Protein AF-A0A820R878-F1 (afdb_monomer_lite)

Radius of gyration: 17.78 Å; chains: 1; bounding box: 47×28×42 Å

Organism: NCBI:txid433720

InterPro domains:
  IPR003439 ABC transporter-like, ATP-binding domain [PF00005] (22-119)
  IPR027417 P-loop containing nucleoside triphosphate hydrolase [G3DSA:3.40.50.300] (14-121)
  IPR027417 P-loop containing nucleoside triphosphate hydrolase [SSF52540] (22-115)
  IPR050352 ATP-binding cassette subfamily G transporters [PTHR48041] (22-120)

Secondary structure (DSSP, 8-state):
-------EEE---SSS--EEE---TTSSHHHHHHHHTT---TT----S--EETTEE--HHHHHHH-----SS----TTS-HHHHHHHHHHHHS-TTS-HHHHHHHHHHHHHHTT-GGGTT--

Structure (mmCIF, N/CA/C/O backbone):
data_AF-A0A820R878-F1
#
_entry.id   AF-A0A820R878-F1
#
loop_
_atom_site.group_PDB
_atom_site.id
_atom_site.type_symbol
_atom_site.label_atom_id
_atom_site.label_alt_id
_atom_site.label_comp_id
_atom_site.label_asym_id
_atom_site.label_entity_id
_atom_site.label_seq_id
_atom_site.pdbx_PDB_ins_code
_atom_site.Cartn_x
_atom_site.Cartn_y
_atom_site.Cartn_z
_atom_site.occupancy
_atom_site.B_iso_or_equiv
_atom_site.auth_seq_id
_atom_site.auth_comp_id
_atom_site.auth_asym_id
_atom_site.auth_atom_id
_atom_site.pdbx_PDB_model_num
ATOM 1 N N . MET A 1 1 ? 25.827 -13.765 15.583 1.00 35.66 1 MET A N 1
ATOM 2 C CA . MET A 1 1 ? 25.184 -14.901 14.884 1.00 35.66 1 MET A CA 1
ATOM 3 C C . MET A 1 1 ? 23.689 -14.808 15.119 1.00 35.66 1 MET A C 1
ATOM 5 O O . MET A 1 1 ? 23.270 -14.881 16.261 1.00 35.66 1 MET A O 1
ATOM 9 N N . GLY A 1 2 ? 22.915 -14.554 14.066 1.00 31.11 2 GLY A N 1
ATOM 10 C CA . GLY A 1 2 ? 21.470 -14.341 14.154 1.00 31.11 2 GLY A CA 1
ATOM 11 C C . GLY A 1 2 ? 20.906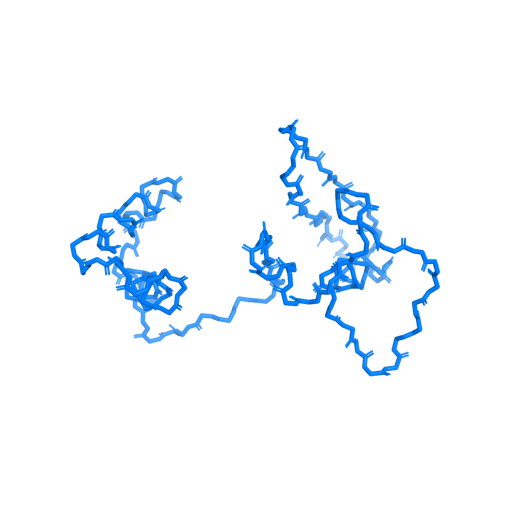 -13.872 12.818 1.00 31.11 2 GLY A C 1
ATOM 12 O O . GLY A 1 2 ? 20.284 -12.822 12.739 1.00 31.11 2 GLY A O 1
ATOM 13 N N . CYS A 1 3 ? 21.202 -14.607 11.744 1.00 36.44 3 CYS A N 1
ATOM 14 C CA . CYS A 1 3 ? 20.578 -14.395 10.443 1.00 36.44 3 CYS A CA 1
ATOM 15 C C . CYS A 1 3 ? 19.151 -14.954 10.495 1.00 36.44 3 CYS A C 1
ATOM 17 O O . CYS A 1 3 ? 18.951 -16.128 10.212 1.00 36.44 3 CYS A O 1
ATOM 19 N N . ASN A 1 4 ? 18.173 -14.129 10.864 1.00 40.84 4 ASN A N 1
ATOM 20 C CA . ASN A 1 4 ? 16.754 -14.442 10.706 1.00 40.84 4 ASN A CA 1
ATOM 21 C C . ASN A 1 4 ? 16.056 -13.234 10.084 1.00 40.84 4 ASN A C 1
ATOM 23 O O . ASN A 1 4 ? 15.951 -12.185 10.708 1.00 40.84 4 ASN A O 1
ATOM 27 N N . GLY A 1 5 ? 15.613 -13.374 8.837 1.00 35.81 5 GLY A N 1
ATOM 28 C CA . GLY A 1 5 ? 14.897 -12.318 8.123 1.00 35.81 5 GLY A CA 1
ATOM 29 C C . GLY A 1 5 ? 14.688 -12.671 6.657 1.00 35.81 5 GLY A C 1
ATOM 30 O O . GLY A 1 5 ? 15.143 -11.955 5.768 1.00 35.81 5 GLY A O 1
ATOM 31 N N . TYR A 1 6 ? 14.084 -13.834 6.407 1.00 47.62 6 TYR A N 1
ATOM 32 C CA . TYR A 1 6 ? 13.636 -14.228 5.076 1.00 47.62 6 TYR A CA 1
ATOM 33 C C . TYR A 1 6 ? 12.277 -13.595 4.758 1.00 47.62 6 TYR A C 1
ATOM 35 O O . TYR A 1 6 ? 11.446 -13.427 5.643 1.00 47.62 6 TYR A O 1
ATOM 43 N N . VAL A 1 7 ? 12.065 -13.397 3.453 1.00 42.00 7 VAL A N 1
ATOM 44 C CA . VAL A 1 7 ? 10.794 -13.133 2.761 1.00 42.00 7 VAL A CA 1
ATOM 45 C C . VAL A 1 7 ? 10.341 -11.669 2.711 1.00 42.00 7 VAL A C 1
ATOM 47 O O . VAL A 1 7 ? 9.948 -11.075 3.706 1.00 42.00 7 VAL A O 1
ATOM 50 N N . PHE A 1 8 ? 10.314 -11.118 1.491 1.00 41.56 8 PHE A N 1
ATOM 51 C CA . PHE A 1 8 ? 9.487 -9.961 1.154 1.00 41.56 8 PHE A CA 1
ATOM 52 C C . PHE A 1 8 ? 8.529 -10.370 0.027 1.00 41.56 8 PHE A C 1
ATOM 54 O O . PHE A 1 8 ? 8.957 -10.915 -0.991 1.00 41.56 8 PHE A O 1
ATOM 61 N N . CYS A 1 9 ? 7.230 -10.178 0.247 1.00 39.03 9 CYS A N 1
ATOM 62 C CA . CYS A 1 9 ? 6.153 -10.576 -0.658 1.00 39.03 9 CYS A CA 1
ATOM 63 C C . CYS A 1 9 ? 5.451 -9.309 -1.156 1.00 39.03 9 CYS A C 1
ATOM 65 O O . CYS A 1 9 ? 4.971 -8.526 -0.340 1.00 39.03 9 CYS A O 1
ATOM 67 N N . ILE A 1 10 ? 5.385 -9.102 -2.475 1.00 48.88 10 ILE A N 1
ATOM 68 C CA . ILE A 1 10 ? 4.478 -8.119 -3.077 1.00 48.88 10 ILE A CA 1
ATOM 69 C C . ILE A 1 10 ? 3.605 -8.834 -4.105 1.00 48.88 10 ILE A C 1
ATOM 71 O O . ILE A 1 10 ? 4.078 -9.520 -5.009 1.00 48.88 10 ILE A O 1
ATOM 75 N N . ILE A 1 11 ? 2.302 -8.651 -3.920 1.00 46.56 11 ILE A N 1
ATOM 76 C CA . ILE A 1 11 ? 1.220 -9.150 -4.757 1.00 46.56 11 ILE A CA 1
ATOM 77 C C . ILE A 1 11 ? 1.085 -8.192 -5.941 1.00 46.56 11 ILE A C 1
ATOM 79 O O . ILE A 1 11 ? 0.752 -7.025 -5.742 1.00 46.56 11 ILE A O 1
ATOM 83 N N . ILE A 1 12 ? 1.298 -8.664 -7.171 1.00 49.56 12 ILE A N 1
ATOM 84 C CA . ILE A 1 12 ? 0.877 -7.922 -8.366 1.00 49.56 12 ILE A CA 1
ATOM 85 C C . ILE A 1 12 ? -0.358 -8.614 -8.931 1.00 49.56 12 ILE A C 1
ATOM 87 O O . ILE A 1 12 ? -0.300 -9.689 -9.525 1.00 49.56 12 ILE A O 1
ATOM 91 N N . SER A 1 13 ? -1.501 -7.979 -8.678 1.00 39.75 13 SER A N 1
ATOM 92 C CA . SER A 1 13 ? -2.820 -8.421 -9.104 1.00 39.75 13 SER A CA 1
ATOM 93 C C . SER A 1 13 ? -2.991 -8.241 -10.610 1.00 39.75 13 SER A C 1
ATOM 95 O O . SER A 1 13 ? -3.415 -7.187 -11.078 1.00 39.75 13 SER A O 1
ATOM 97 N N . ASN A 1 14 ? -2.757 -9.316 -11.353 1.00 46.03 14 ASN A N 1
ATOM 98 C CA . ASN A 1 14 ? -3.707 -9.754 -12.369 1.00 46.03 14 ASN A CA 1
ATOM 99 C C . ASN A 1 14 ? -3.538 -11.274 -12.551 1.00 46.03 14 ASN A C 1
ATOM 101 O O . ASN A 1 14 ? -2.430 -11.719 -12.839 1.00 46.03 14 ASN A O 1
ATOM 105 N N . GLN A 1 15 ? -4.616 -12.060 -12.377 1.00 55.34 15 GLN A N 1
ATOM 106 C CA . GLN A 1 15 ? -4.689 -13.543 -12.469 1.00 55.34 15 GLN A CA 1
ATOM 107 C C . GLN A 1 15 ? -4.455 -14.392 -11.191 1.00 55.34 15 GLN A C 1
ATOM 109 O O . GLN A 1 15 ? -4.010 -15.528 -11.320 1.00 55.34 15 GLN A O 1
ATOM 114 N N . TYR A 1 16 ? -4.750 -13.916 -9.970 1.00 62.34 16 TYR A N 1
ATOM 115 C CA . TYR A 1 16 ? -4.594 -14.725 -8.731 1.00 62.34 16 TYR A CA 1
ATOM 116 C C . TYR A 1 16 ? -3.178 -15.312 -8.525 1.00 62.34 16 TYR A C 1
ATOM 118 O O . TYR A 1 16 ? -3.006 -16.364 -7.910 1.00 62.34 16 TYR A O 1
ATOM 126 N N . LYS A 1 17 ? -2.149 -14.647 -9.062 1.00 72.00 17 LYS A N 1
ATOM 12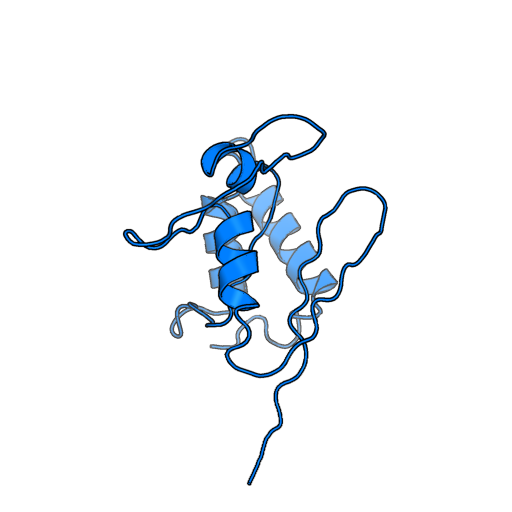7 C CA . LYS A 1 17 ? -0.753 -15.089 -8.988 1.00 72.00 17 LYS A CA 1
ATOM 128 C C . LYS A 1 17 ? -0.011 -14.328 -7.900 1.00 72.00 17 LYS A C 1
ATOM 130 O O . LYS A 1 17 ? -0.089 -13.105 -7.817 1.00 72.00 17 LYS A O 1
ATOM 135 N N . PHE A 1 18 ? 0.745 -15.073 -7.106 1.00 76.44 18 PHE A N 1
ATOM 136 C CA . PHE A 1 18 ? 1.632 -14.541 -6.084 1.00 76.44 18 PHE A CA 1
ATOM 137 C C . PHE A 1 18 ? 3.071 -14.774 -6.523 1.00 76.44 18 PHE A C 1
ATOM 139 O O . PHE A 1 18 ? 3.433 -15.888 -6.900 1.00 76.44 18 PHE A O 1
ATOM 146 N N . PHE A 1 19 ? 3.886 -13.724 -6.470 1.00 78.56 19 PHE A N 1
ATOM 147 C CA . PHE A 1 19 ? 5.316 -13.816 -6.729 1.00 78.56 19 PHE A CA 1
ATOM 148 C C . PHE A 1 19 ? 6.068 -13.621 -5.420 1.00 78.56 19 PHE A C 1
ATOM 150 O O . PHE A 1 19 ? 5.777 -12.709 -4.646 1.00 78.56 19 PHE A O 1
ATOM 157 N N . LEU A 1 20 ? 7.034 -14.501 -5.176 1.00 78.94 20 LEU A N 1
ATOM 158 C CA . LEU A 1 20 ? 7.848 -14.485 -3.973 1.00 78.94 20 LEU A CA 1
ATOM 159 C C . LEU A 1 20 ? 9.287 -14.145 -4.343 1.00 78.94 20 LEU A C 1
ATOM 161 O O . LEU A 1 20 ? 9.905 -14.857 -5.132 1.00 78.94 20 LEU A O 1
ATOM 165 N N . GLN A 1 21 ? 9.830 -13.083 -3.750 1.00 77.88 21 GLN A N 1
ATOM 166 C CA . GLN A 1 21 ? 11.232 -12.722 -3.922 1.00 77.88 21 GLN A CA 1
ATOM 167 C C . GLN A 1 21 ? 12.038 -13.170 -2.698 1.00 77.88 21 GLN A C 1
ATOM 169 O O . GLN A 1 21 ? 11.851 -12.674 -1.585 1.00 77.88 21 GLN A O 1
ATOM 174 N N . ILE A 1 22 ? 12.964 -14.106 -2.907 1.00 83.25 22 ILE A N 1
ATOM 175 C CA . ILE A 1 22 ? 13.826 -14.666 -1.859 1.00 83.25 22 ILE A CA 1
ATOM 176 C C . ILE A 1 22 ? 15.281 -14.301 -2.163 1.00 83.25 22 ILE A C 1
ATOM 178 O O . ILE A 1 22 ? 15.720 -14.356 -3.306 1.00 83.25 22 ILE A O 1
ATOM 182 N N . GLY A 1 23 ? 16.037 -13.917 -1.135 1.00 82.75 23 GLY A N 1
ATOM 183 C CA . GLY A 1 23 ? 17.460 -13.598 -1.244 1.00 82.75 23 GLY A CA 1
ATOM 184 C C . GLY A 1 23 ? 18.043 -13.156 0.096 1.00 82.75 23 GLY A C 1
ATOM 185 O O . GLY A 1 23 ? 17.293 -12.751 0.988 1.00 82.75 23 GLY A O 1
ATOM 186 N N . ALA A 1 24 ? 19.369 -13.197 0.237 1.00 84.00 24 ALA A N 1
ATOM 187 C CA . ALA A 1 24 ? 20.077 -12.788 1.455 1.00 84.00 24 ALA A CA 1
ATOM 188 C C . ALA A 1 24 ? 19.839 -11.306 1.813 1.00 84.00 24 ALA A C 1
ATOM 190 O O . ALA A 1 24 ? 19.481 -10.497 0.954 1.00 84.00 24 ALA A O 1
ATOM 191 N N . SER A 1 25 ? 20.015 -10.917 3.080 1.00 81.62 25 SER A N 1
ATOM 192 C CA . SER A 1 25 ? 19.946 -9.494 3.457 1.00 81.62 25 SER A CA 1
ATOM 193 C C . SER A 1 25 ? 20.962 -8.676 2.648 1.00 81.62 25 SER A C 1
ATOM 195 O O . SER A 1 25 ? 22.063 -9.150 2.387 1.00 81.62 25 SER A O 1
ATOM 197 N N . GLY A 1 26 ? 20.571 -7.487 2.184 1.00 80.31 26 GLY A N 1
ATOM 198 C CA . GLY A 1 26 ? 21.407 -6.653 1.310 1.00 80.31 26 GLY A CA 1
ATOM 199 C C . GLY A 1 26 ? 21.436 -7.055 -0.172 1.00 80.31 26 GLY A C 1
ATOM 200 O O . GLY A 1 26 ? 22.009 -6.331 -0.973 1.00 80.31 26 GLY A O 1
ATOM 201 N N . SER A 1 27 ? 20.760 -8.134 -0.590 1.00 83.94 27 SER A N 1
ATOM 202 C CA . SER A 1 27 ? 20.730 -8.575 -1.999 1.00 83.94 27 SER A CA 1
ATOM 203 C C . SER A 1 27 ? 19.915 -7.677 -2.953 1.00 83.94 27 SER A C 1
ATOM 205 O O . SER A 1 27 ? 19.539 -8.125 -4.032 1.00 83.94 27 SER A O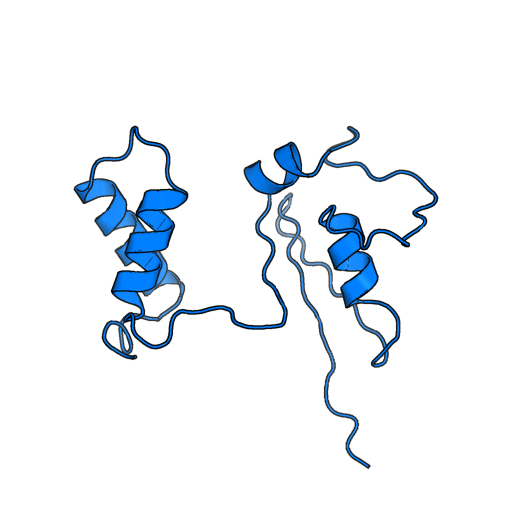 1
ATOM 207 N N . GLY A 1 28 ? 19.529 -6.467 -2.536 1.00 81.56 28 GLY A N 1
ATOM 208 C CA . GLY A 1 28 ? 18.768 -5.526 -3.368 1.00 81.56 28 GLY A CA 1
ATOM 209 C C . GLY A 1 28 ? 17.271 -5.825 -3.539 1.00 81.56 28 GLY A C 1
ATOM 210 O O . GLY A 1 28 ? 16.650 -5.261 -4.431 1.00 81.56 28 GLY A O 1
ATOM 211 N N . LYS A 1 29 ? 16.650 -6.678 -2.705 1.00 85.44 29 LYS A N 1
ATOM 212 C CA . LYS A 1 29 ? 15.202 -6.987 -2.811 1.00 85.44 29 LYS A CA 1
ATOM 213 C C . LYS A 1 29 ? 14.323 -5.742 -2.696 1.00 85.44 29 LYS A C 1
ATOM 215 O O . LYS A 1 29 ? 13.517 -5.468 -3.579 1.00 85.44 29 LYS A O 1
ATOM 220 N N . SER A 1 30 ? 14.519 -4.972 -1.624 1.00 82.81 30 SER A N 1
ATOM 221 C CA . SER A 1 30 ? 13.790 -3.720 -1.405 1.00 82.81 30 SER A CA 1
ATOM 222 C C . SER A 1 30 ? 14.095 -2.708 -2.510 1.00 82.81 30 SER A C 1
ATOM 224 O O . SER A 1 30 ? 13.189 -2.021 -2.962 1.00 82.81 30 SER A O 1
ATOM 226 N N . THR A 1 31 ? 15.340 -2.667 -2.999 1.00 84.88 31 THR A N 1
ATOM 227 C CA . THR A 1 31 ? 15.744 -1.818 -4.128 1.00 84.88 31 THR A CA 1
ATOM 228 C C . THR A 1 31 ? 14.969 -2.174 -5.394 1.00 84.88 31 THR A C 1
ATOM 230 O O . THR A 1 31 ? 14.369 -1.288 -5.985 1.00 84.88 31 THR A O 1
ATOM 233 N N . LEU A 1 32 ? 14.883 -3.458 -5.761 1.00 84.94 32 LEU A N 1
ATOM 234 C CA . LEU A 1 32 ? 14.123 -3.902 -6.933 1.00 84.94 32 LEU A CA 1
ATOM 235 C C . LEU A 1 32 ? 12.640 -3.529 -6.825 1.00 84.94 32 LEU A C 1
ATOM 237 O O . LEU A 1 32 ? 12.059 -3.017 -7.778 1.00 84.94 32 LEU A O 1
ATOM 241 N N . LEU A 1 33 ? 12.023 -3.761 -5.665 1.00 85.25 33 LEU A N 1
ATOM 242 C CA . LEU A 1 33 ? 10.610 -3.437 -5.459 1.00 85.25 33 LEU A CA 1
ATOM 243 C C . LEU A 1 33 ? 10.355 -1.928 -5.449 1.00 85.25 33 LEU A C 1
ATOM 245 O O . LEU A 1 33 ? 9.353 -1.486 -6.001 1.00 85.25 33 LEU A O 1
ATOM 249 N N . ASN A 1 34 ? 11.273 -1.133 -4.896 1.00 84.44 34 ASN A N 1
ATOM 250 C CA . ASN A 1 34 ? 11.226 0.324 -4.980 1.00 84.44 34 ASN A CA 1
ATOM 251 C C . ASN A 1 34 ? 11.368 0.805 -6.433 1.00 84.44 34 ASN A C 1
ATOM 253 O O . ASN A 1 34 ? 10.597 1.665 -6.859 1.00 84.44 34 ASN A O 1
ATOM 257 N N . THR A 1 35 ? 12.278 0.214 -7.215 1.00 85.75 35 THR A N 1
ATOM 258 C CA . THR A 1 35 ? 12.429 0.490 -8.650 1.00 85.75 35 THR A CA 1
ATOM 259 C C . THR A 1 35 ? 11.141 0.187 -9.404 1.00 85.75 35 THR A C 1
ATOM 261 O O . THR A 1 35 ? 10.622 1.075 -10.075 1.00 85.75 35 THR A O 1
ATOM 264 N N . LEU A 1 36 ? 10.556 -1.004 -9.217 1.00 84.81 36 LEU A N 1
ATOM 265 C CA . LEU A 1 36 ? 9.272 -1.381 -9.821 1.00 84.81 36 LEU A CA 1
ATOM 266 C C . LEU A 1 36 ? 8.114 -0.477 -9.378 1.00 84.81 36 LEU A C 1
ATOM 268 O O . LEU A 1 36 ? 7.203 -0.221 -10.166 1.00 84.81 36 LEU A O 1
ATOM 272 N N . ALA A 1 37 ? 8.178 0.037 -8.147 1.00 83.38 37 ALA A N 1
ATOM 273 C CA . ALA A 1 37 ? 7.237 1.002 -7.592 1.00 83.38 37 ALA A CA 1
ATOM 274 C C . ALA A 1 37 ? 7.455 2.451 -8.081 1.00 83.38 37 ALA A C 1
ATOM 276 O O . ALA A 1 37 ? 6.801 3.371 -7.580 1.00 83.38 37 ALA A O 1
ATOM 277 N N . CYS A 1 38 ? 8.388 2.677 -9.014 1.00 84.56 38 CYS A N 1
ATOM 278 C CA . CYS A 1 38 ? 8.833 3.997 -9.468 1.00 84.56 38 CYS A CA 1
ATOM 279 C C . CYS A 1 38 ? 9.267 4.918 -8.308 1.00 84.56 38 CYS A C 1
ATOM 281 O O . CYS A 1 38 ? 9.056 6.132 -8.360 1.00 84.56 38 CYS A O 1
ATOM 283 N N . ARG A 1 39 ? 9.831 4.351 -7.235 1.00 80.81 39 ARG A N 1
ATOM 284 C CA . ARG A 1 39 ? 10.394 5.050 -6.069 1.00 80.81 39 ARG A CA 1
ATOM 285 C C . ARG A 1 39 ? 11.917 4.969 -6.126 1.00 80.81 39 ARG A C 1
ATOM 287 O O . ARG A 1 39 ? 12.529 4.186 -5.408 1.00 80.81 39 ARG A O 1
ATOM 294 N N . LEU A 1 40 ? 12.506 5.742 -7.027 1.00 80.81 40 LEU A N 1
ATOM 295 C CA . LEU A 1 40 ? 13.947 5.742 -7.256 1.00 80.81 40 LEU A CA 1
ATOM 296 C C . LEU A 1 40 ? 14.631 6.783 -6.374 1.00 80.81 40 LEU A C 1
ATOM 298 O O . LEU A 1 40 ? 14.163 7.919 -6.281 1.00 80.81 40 LEU A O 1
ATOM 302 N N . ASP A 1 41 ? 15.756 6.404 -5.774 1.00 75.56 41 ASP A N 1
ATOM 303 C CA . ASP A 1 41 ? 16.682 7.378 -5.205 1.00 75.56 41 ASP A CA 1
ATOM 304 C C . ASP A 1 41 ? 17.373 8.132 -6.344 1.00 75.56 41 ASP A C 1
ATOM 306 O O . ASP A 1 41 ? 17.611 7.567 -7.413 1.00 75.56 41 ASP A O 1
ATOM 310 N N . VAL A 1 42 ? 17.734 9.393 -6.101 1.00 70.94 42 VAL A N 1
ATOM 311 C CA . VAL A 1 42 ? 18.267 10.332 -7.111 1.00 70.94 42 VAL A CA 1
ATOM 312 C C . VAL A 1 42 ? 19.493 9.784 -7.863 1.00 70.94 42 VAL A C 1
ATOM 314 O O . VAL A 1 42 ? 19.729 10.156 -9.007 1.00 70.94 42 VAL A O 1
ATOM 317 N N . ASN A 1 43 ? 20.237 8.857 -7.255 1.00 78.44 43 ASN A N 1
ATOM 318 C CA . ASN A 1 43 ? 21.449 8.259 -7.822 1.00 78.44 43 ASN A CA 1
ATOM 319 C C . ASN A 1 43 ? 21.224 6.876 -8.460 1.00 78.44 43 ASN A C 1
ATOM 321 O O . ASN A 1 43 ? 22.188 6.170 -8.753 1.00 78.44 43 ASN A O 1
ATOM 325 N N . THR A 1 44 ? 19.972 6.447 -8.634 1.00 79.62 44 THR A N 1
ATOM 326 C CA . THR A 1 44 ? 19.661 5.118 -9.172 1.00 79.62 44 THR A CA 1
ATOM 327 C C . THR A 1 44 ? 19.652 5.150 -10.694 1.00 79.62 44 THR A C 1
ATOM 329 O O . THR A 1 44 ? 18.829 5.836 -11.298 1.00 79.62 44 THR A O 1
ATOM 332 N N . ILE A 1 45 ? 20.526 4.361 -11.314 1.00 83.00 45 ILE A N 1
ATOM 333 C CA . ILE A 1 45 ? 20.499 4.107 -12.756 1.00 83.00 45 ILE A CA 1
ATOM 334 C C . ILE A 1 45 ? 19.663 2.848 -12.981 1.00 83.00 45 ILE A C 1
ATOM 336 O O . ILE A 1 45 ? 19.926 1.807 -12.379 1.00 83.00 45 ILE A O 1
ATOM 340 N N . VAL A 1 46 ? 18.636 2.957 -13.820 1.00 83.31 46 VAL A N 1
ATOM 341 C CA . VAL A 1 46 ? 17.789 1.829 -14.214 1.00 83.31 46 VAL A CA 1
ATOM 342 C C . VAL A 1 46 ? 18.062 1.527 -15.678 1.00 83.31 46 VAL A C 1
ATOM 344 O O . VAL A 1 46 ? 17.893 2.395 -16.531 1.00 83.31 46 VAL A O 1
ATOM 347 N N . GLU A 1 47 ? 18.470 0.295 -15.957 1.00 85.94 47 GLU A N 1
ATOM 348 C CA . GLU A 1 47 ? 18.647 -0.220 -17.312 1.00 85.94 47 GLU A CA 1
ATOM 349 C C . GLU A 1 47 ? 17.554 -1.250 -17.627 1.00 85.94 47 GLU A C 1
ATOM 351 O O . GLU A 1 47 ? 17.139 -2.021 -16.759 1.00 85.94 47 GLU A O 1
ATOM 356 N N . GLY A 1 48 ? 17.092 -1.264 -18.880 1.00 85.06 48 GLY A N 1
ATOM 357 C CA . GLY A 1 48 ? 16.015 -2.136 -19.354 1.00 85.06 48 GLY A CA 1
ATOM 358 C C . GLY A 1 48 ? 14.653 -1.444 -19.462 1.00 85.06 48 GLY A C 1
ATOM 359 O O . GLY A 1 48 ? 14.537 -0.226 -19.345 1.00 85.06 48 GLY A O 1
ATOM 360 N N . GLU A 1 49 ? 13.611 -2.238 -19.720 1.00 82.94 49 GLU A N 1
ATOM 361 C CA . GLU A 1 49 ? 12.240 -1.750 -19.891 1.00 82.94 49 GLU A CA 1
ATOM 362 C C . GLU A 1 49 ? 11.321 -2.254 -18.777 1.00 82.94 49 GLU A C 1
ATOM 364 O O . GLU A 1 49 ? 11.270 -3.447 -18.475 1.00 82.94 49 GLU A O 1
ATOM 369 N N . MET A 1 50 ? 10.528 -1.344 -18.214 1.00 85.38 50 MET A N 1
ATOM 370 C CA . MET A 1 50 ? 9.472 -1.659 -17.258 1.00 85.38 50 MET A CA 1
ATOM 371 C C . MET A 1 50 ? 8.113 -1.445 -17.916 1.00 85.38 50 MET A C 1
ATOM 373 O O . MET A 1 50 ? 7.828 -0.367 -18.436 1.00 85.38 50 MET A O 1
ATOM 377 N N . ARG A 1 51 ? 7.267 -2.479 -17.901 1.00 83.25 51 ARG A N 1
ATOM 378 C CA . ARG A 1 51 ? 5.942 -2.446 -18.528 1.00 83.25 51 ARG A CA 1
ATOM 379 C C . ARG A 1 51 ? 4.881 -3.009 -17.599 1.00 83.25 51 ARG A C 1
ATOM 381 O O . ARG A 1 51 ? 5.107 -4.004 -16.916 1.00 83.25 51 ARG A O 1
ATOM 388 N N . LEU A 1 52 ? 3.700 -2.410 -17.637 1.00 81.81 52 LEU A N 1
ATOM 389 C CA . LEU A 1 52 ? 2.511 -2.850 -16.928 1.00 81.81 52 LEU A CA 1
ATOM 390 C C . LEU A 1 52 ? 1.403 -3.061 -17.955 1.00 81.81 52 LEU A C 1
ATOM 392 O O . LEU A 1 52 ? 1.065 -2.160 -18.715 1.00 81.81 52 LEU A O 1
ATOM 396 N N . ASN A 1 53 ? 0.884 -4.288 -18.033 1.00 81.94 53 ASN A N 1
ATOM 397 C CA . ASN A 1 53 ? -0.048 -4.711 -19.088 1.00 81.94 53 ASN A CA 1
ATOM 398 C C . ASN A 1 53 ? 0.468 -4.429 -20.520 1.00 81.94 53 ASN A C 1
ATOM 400 O O . ASN A 1 53 ? -0.308 -4.115 -21.417 1.00 81.94 53 ASN A O 1
ATOM 404 N N . GLY A 1 54 ? 1.784 -4.530 -20.739 1.00 84.19 54 GLY A N 1
ATOM 405 C CA . GLY A 1 54 ? 2.421 -4.340 -22.050 1.00 84.19 54 GLY A CA 1
ATOM 406 C C . GLY A 1 54 ? 2.760 -2.889 -22.418 1.00 84.19 54 GLY A C 1
ATOM 407 O O . GLY A 1 54 ? 3.534 -2.684 -23.357 1.00 84.19 54 GLY A O 1
ATOM 408 N N . ALA A 1 55 ? 2.266 -1.906 -21.661 1.00 85.88 55 ALA A N 1
ATOM 409 C CA . ALA A 1 55 ? 2.567 -0.488 -21.839 1.00 85.88 55 ALA A CA 1
ATOM 410 C C . ALA A 1 55 ? 3.628 -0.005 -20.831 1.00 85.88 55 ALA A C 1
ATOM 412 O O . ALA A 1 55 ? 3.690 -0.543 -19.721 1.00 85.88 55 ALA A O 1
ATOM 413 N N . PRO A 1 56 ? 4.469 0.987 -21.181 1.00 86.00 56 PRO A N 1
ATOM 414 C CA . PRO A 1 56 ? 5.259 1.698 -20.179 1.00 86.00 56 PRO A CA 1
ATOM 415 C C . PRO A 1 56 ? 4.316 2.368 -19.175 1.00 86.00 56 PRO A C 1
ATOM 417 O O . PRO A 1 56 ? 3.190 2.715 -19.526 1.00 86.00 56 PRO A O 1
ATOM 420 N N . TYR A 1 57 ? 4.770 2.528 -17.939 1.00 85.06 57 TYR A N 1
ATOM 421 C CA . TYR A 1 57 ? 3.984 3.160 -16.886 1.00 85.06 57 TYR A CA 1
ATOM 422 C C . TYR A 1 57 ? 4.839 4.126 -16.082 1.00 85.06 57 TYR A C 1
ATOM 424 O O . TYR A 1 57 ? 6.055 3.949 -15.964 1.00 85.06 57 TYR A O 1
ATOM 432 N N . ASP A 1 58 ? 4.189 5.124 -15.499 1.00 83.69 58 ASP A N 1
ATOM 433 C CA . ASP A 1 58 ? 4.825 6.060 -14.584 1.00 83.69 58 ASP A CA 1
ATOM 434 C C . ASP A 1 58 ? 4.342 5.894 -13.131 1.00 83.69 58 ASP A C 1
ATOM 436 O O . ASP A 1 58 ? 3.498 5.058 -12.78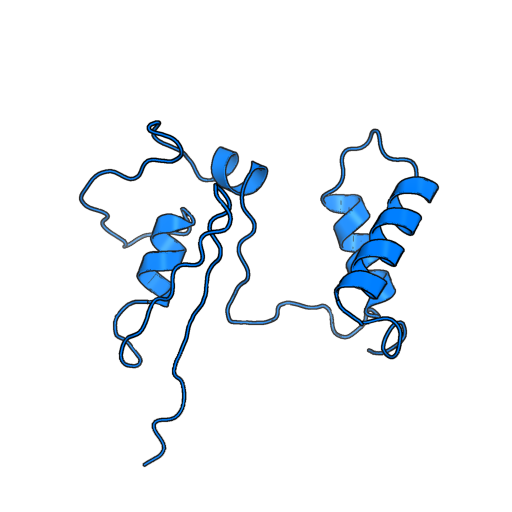5 1.00 83.69 58 ASP A O 1
ATOM 440 N N . ASN A 1 59 ? 4.907 6.711 -12.240 1.00 81.94 59 ASN A N 1
ATOM 441 C CA . ASN A 1 59 ? 4.558 6.699 -10.823 1.00 81.94 59 ASN A CA 1
ATOM 442 C C . ASN A 1 59 ? 3.078 7.061 -10.573 1.00 81.94 59 ASN A C 1
ATOM 444 O O . ASN A 1 59 ? 2.473 6.551 -9.626 1.00 81.94 59 ASN A O 1
ATOM 448 N N . ALA A 1 60 ? 2.493 7.941 -11.391 1.00 82.88 60 ALA A N 1
ATOM 449 C CA . ALA A 1 60 ? 1.120 8.402 -11.227 1.00 82.88 60 ALA A CA 1
ATOM 450 C C . ALA A 1 60 ? 0.120 7.306 -11.614 1.00 82.88 60 ALA A C 1
ATOM 452 O O . ALA A 1 60 ? -0.829 7.042 -10.869 1.00 82.88 60 ALA A O 1
ATOM 453 N N . GLU A 1 61 ? 0.364 6.622 -12.729 1.00 82.50 61 GLU A N 1
ATOM 454 C CA . GLU A 1 61 ? -0.419 5.472 -13.164 1.00 82.50 61 GLU A CA 1
ATOM 455 C C . GLU A 1 61 ? -0.332 4.334 -12.156 1.00 82.50 61 GLU A C 1
ATOM 457 O O . GLU A 1 61 ? -1.365 3.798 -11.747 1.00 82.50 61 GLU A O 1
ATOM 462 N N . LEU A 1 62 ? 0.878 4.017 -11.684 1.00 82.69 62 LEU A N 1
ATOM 463 C CA . LEU A 1 62 ? 1.083 2.933 -10.734 1.00 82.69 62 LEU A CA 1
ATOM 464 C C . LEU A 1 62 ? 0.346 3.181 -9.411 1.00 82.69 62 LEU A C 1
ATOM 466 O O . LEU A 1 62 ? -0.337 2.288 -8.915 1.00 82.69 62 LEU A O 1
ATOM 470 N N . LYS A 1 63 ? 0.403 4.404 -8.869 1.00 79.25 63 LYS A N 1
ATOM 471 C CA . LYS A 1 63 ? -0.333 4.785 -7.648 1.00 79.25 63 LYS A CA 1
ATOM 472 C C . LYS A 1 63 ? -1.849 4.635 -7.773 1.00 79.25 63 LYS A C 1
ATOM 474 O O . LYS A 1 63 ? -2.526 4.500 -6.756 1.00 79.25 63 LYS A O 1
ATOM 479 N N . ARG A 1 64 ? -2.393 4.691 -8.992 1.00 79.38 64 ARG A N 1
ATOM 480 C CA . ARG A 1 64 ? -3.833 4.561 -9.250 1.00 79.38 64 ARG A CA 1
ATOM 481 C C . ARG A 1 64 ? -4.303 3.105 -9.249 1.00 79.38 64 ARG A C 1
ATOM 483 O O . ARG A 1 64 ? -5.465 2.854 -8.943 1.00 79.38 64 ARG A O 1
ATOM 490 N N . ILE A 1 65 ? -3.431 2.169 -9.619 1.00 78.56 65 ILE A N 1
ATOM 491 C CA . ILE A 1 65 ? -3.803 0.772 -9.910 1.00 78.56 65 ILE A CA 1
ATOM 492 C C . ILE A 1 65 ? -3.122 -0.257 -9.005 1.00 78.56 65 ILE A C 1
ATOM 494 O O . ILE A 1 65 ? -3.565 -1.402 -8.963 1.00 78.56 65 ILE A O 1
ATOM 498 N N . ALA A 1 66 ? -2.080 0.132 -8.271 1.00 79.44 66 ALA A N 1
ATOM 499 C CA . ALA A 1 66 ? -1.342 -0.740 -7.370 1.00 79.44 66 ALA A CA 1
ATOM 500 C C . ALA A 1 66 ? -1.205 -0.131 -5.967 1.00 79.44 66 ALA A C 1
ATOM 502 O O . ALA A 1 66 ? -1.088 1.081 -5.786 1.00 79.44 66 ALA A O 1
ATOM 503 N N . GLY A 1 67 ? -1.196 -1.005 -4.959 1.00 79.50 67 GLY A N 1
ATOM 504 C CA . GLY A 1 67 ? -0.835 -0.665 -3.587 1.00 79.50 67 GLY A CA 1
ATOM 505 C C . GLY A 1 67 ? 0.607 -1.071 -3.295 1.00 79.50 67 GLY A C 1
ATOM 506 O O . GLY A 1 67 ? 1.016 -2.177 -3.634 1.00 79.50 67 GLY A O 1
ATOM 507 N N . TYR A 1 68 ? 1.365 -0.191 -2.641 1.00 79.31 68 TYR A N 1
ATOM 508 C CA . TYR A 1 68 ? 2.713 -0.478 -2.149 1.00 79.31 68 TYR A CA 1
ATOM 509 C C . TYR A 1 68 ? 2.734 -0.360 -0.625 1.00 79.31 68 TYR A C 1
ATOM 511 O O . TYR A 1 68 ? 2.354 0.682 -0.085 1.00 79.31 68 TYR A O 1
ATOM 519 N N . VAL A 1 69 ? 3.170 -1.416 0.062 1.00 79.69 69 VAL A N 1
ATOM 520 C CA . VAL A 1 69 ? 3.320 -1.446 1.523 1.00 79.69 69 VAL A CA 1
ATOM 521 C C . VAL A 1 69 ? 4.807 -1.346 1.848 1.00 79.69 69 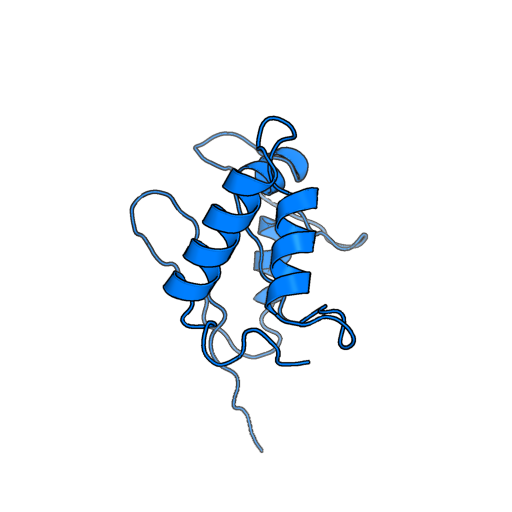VAL A C 1
ATOM 523 O O . VAL A 1 69 ? 5.603 -2.155 1.374 1.00 79.69 69 VAL A O 1
ATOM 526 N N . MET A 1 70 ? 5.187 -0.317 2.608 1.00 74.69 70 MET A N 1
ATOM 527 C CA . MET A 1 70 ? 6.578 -0.085 3.009 1.00 74.69 70 MET A CA 1
ATOM 528 C C . MET A 1 70 ? 7.010 -1.060 4.112 1.00 74.69 70 MET A C 1
ATOM 530 O O . MET A 1 70 ? 6.173 -1.587 4.839 1.00 74.69 70 MET A O 1
ATOM 534 N N . GLN A 1 71 ? 8.324 -1.279 4.232 1.00 70.19 71 GLN A N 1
ATOM 535 C CA . GLN A 1 71 ? 8.916 -2.070 5.320 1.00 70.19 71 GLN A CA 1
ATOM 536 C C . GLN A 1 71 ? 8.699 -1.421 6.688 1.00 70.19 71 GLN A C 1
ATOM 538 O O . GLN A 1 71 ? 8.399 -2.118 7.654 1.00 70.19 71 GLN A O 1
ATOM 543 N N . ASP A 1 72 ? 8.795 -0.093 6.740 1.00 70.75 72 ASP A N 1
ATOM 544 C CA . ASP A 1 72 ? 8.586 0.678 7.958 1.00 70.75 72 ASP A CA 1
ATOM 545 C C . ASP A 1 72 ? 7.129 1.129 8.075 1.00 70.75 72 ASP A C 1
ATOM 547 O O . ASP A 1 72 ? 6.518 1.614 7.115 1.00 70.75 72 ASP A O 1
ATOM 551 N N . ASN A 1 73 ? 6.575 0.995 9.279 1.00 62.31 73 ASN A N 1
ATOM 552 C CA . ASN A 1 73 ? 5.190 1.337 9.557 1.00 62.31 73 ASN A CA 1
ATOM 553 C C . ASN A 1 73 ? 5.084 2.820 9.952 1.00 62.31 73 ASN A C 1
ATOM 555 O O . ASN A 1 73 ? 5.371 3.192 11.087 1.00 62.31 73 ASN A O 1
ATOM 559 N N . LEU A 1 74 ? 4.672 3.681 9.017 1.00 67.62 74 LEU A N 1
ATOM 560 C CA . LEU A 1 74 ? 4.452 5.109 9.277 1.00 67.62 74 LEU A CA 1
ATOM 561 C C . LEU A 1 74 ? 2.997 5.365 9.706 1.00 67.62 74 LEU A C 1
ATOM 563 O O . LEU A 1 74 ? 2.210 5.938 8.953 1.00 67.62 74 LEU A O 1
ATOM 567 N N . LEU A 1 75 ? 2.621 4.901 10.898 1.00 76.31 75 LEU A N 1
ATOM 568 C CA . LEU A 1 75 ? 1.314 5.198 11.492 1.00 76.31 75 LEU A CA 1
ATOM 569 C C . LEU A 1 75 ? 1.440 6.293 12.553 1.00 76.31 75 LEU A C 1
ATOM 571 O O . LEU A 1 75 ? 2.464 6.417 13.222 1.00 76.31 75 LEU A O 1
ATOM 575 N N . ASN A 1 76 ? 0.390 7.099 12.701 1.00 77.12 76 ASN A N 1
ATOM 576 C CA . ASN A 1 76 ? 0.322 8.093 13.763 1.00 77.12 76 ASN A CA 1
ATOM 577 C C . ASN A 1 76 ? -0.068 7.397 15.074 1.00 77.12 76 ASN A C 1
ATOM 579 O O . ASN A 1 76 ? -1.218 6.998 15.225 1.00 77.12 76 ASN A O 1
ATOM 583 N N . GLY A 1 77 ? 0.870 7.297 16.019 1.00 81.25 77 GLY A N 1
ATOM 584 C CA . GLY A 1 77 ? 0.660 6.660 17.327 1.00 81.25 77 GLY A CA 1
ATOM 585 C C . GLY A 1 77 ? -0.279 7.406 18.284 1.00 81.25 77 GLY A C 1
ATOM 586 O O . GLY A 1 77 ? -0.350 7.051 19.451 1.00 81.25 77 GLY A O 1
ATOM 587 N N . TYR A 1 78 ? -0.963 8.458 17.829 1.00 85.75 78 TYR A N 1
ATOM 588 C CA . TYR A 1 78 ? -2.018 9.146 18.580 1.00 85.75 78 TYR A CA 1
ATOM 589 C C . TYR A 1 78 ? -3.424 8.874 18.026 1.00 85.75 78 TYR A C 1
ATOM 591 O O . TYR A 1 78 ? -4.396 9.379 18.582 1.00 85.75 78 TYR A O 1
ATOM 599 N N . LEU A 1 79 ? -3.542 8.132 16.920 1.00 87.94 79 LEU A N 1
ATOM 600 C CA . LEU A 1 79 ? -4.821 7.785 16.303 1.00 87.94 79 LEU A CA 1
ATOM 601 C C . LEU A 1 79 ? -5.125 6.309 16.521 1.00 87.94 79 LEU A C 1
ATOM 603 O O . LEU A 1 79 ? -4.256 5.457 16.358 1.00 87.94 79 LEU A O 1
ATOM 607 N N . THR A 1 80 ? -6.388 5.999 16.793 1.00 93.00 80 THR A N 1
ATOM 608 C CA . THR A 1 80 ? -6.848 4.610 16.828 1.00 93.00 80 THR A CA 1
ATOM 609 C C . THR A 1 80 ? -6.812 3.968 15.438 1.00 93.00 80 THR A C 1
ATOM 611 O O . THR A 1 80 ? -6.768 4.653 14.404 1.00 93.00 80 THR A O 1
ATOM 614 N N . VAL A 1 81 ? -6.882 2.633 15.386 1.00 91.81 81 VAL A N 1
ATOM 615 C CA . VAL A 1 81 ? -6.977 1.877 14.122 1.00 91.81 81 VAL A CA 1
ATOM 616 C C . VAL A 1 81 ? -8.145 2.380 13.263 1.00 91.81 81 VAL A C 1
ATOM 618 O O . VAL A 1 81 ? -7.973 2.652 12.073 1.00 91.81 81 VAL A O 1
ATOM 621 N N . GLU A 1 82 ? -9.319 2.575 13.869 1.00 93.38 82 GLU A N 1
ATOM 622 C CA . GLU A 1 82 ? -10.507 3.092 13.178 1.00 93.38 82 GLU A CA 1
ATOM 623 C C . GLU A 1 82 ? -10.295 4.504 12.619 1.00 93.38 82 GLU A C 1
ATOM 625 O O . GLU A 1 82 ? -10.628 4.775 11.465 1.00 93.38 82 GLU A O 1
ATOM 630 N N . GLU A 1 83 ? -9.723 5.409 13.414 1.00 93.06 83 GLU A N 1
ATOM 631 C CA . GLU A 1 83 ? -9.482 6.795 12.998 1.00 93.06 83 GLU A CA 1
ATOM 632 C C . GLU A 1 83 ? -8.475 6.866 11.854 1.00 93.06 83 GLU A C 1
ATOM 634 O O . GLU A 1 83 ? -8.679 7.605 10.889 1.00 93.06 83 GLU A O 1
ATOM 639 N N . THR A 1 84 ? -7.429 6.046 11.917 1.00 92.88 84 THR A N 1
ATOM 640 C CA . THR A 1 84 ? -6.410 5.940 10.871 1.00 92.88 84 THR A CA 1
ATOM 641 C C . THR A 1 84 ? -7.006 5.431 9.558 1.00 92.88 84 THR A C 1
ATOM 643 O O . THR A 1 84 ? -6.754 6.002 8.488 1.00 92.88 84 THR A O 1
ATOM 646 N N . LEU A 1 85 ? -7.842 4.390 9.618 1.00 92.62 85 LEU A N 1
ATOM 647 C CA . LEU A 1 85 ? -8.549 3.866 8.449 1.00 92.62 85 LEU A CA 1
ATOM 648 C C . LEU A 1 85 ? -9.549 4.884 7.893 1.00 92.62 85 LEU A C 1
ATOM 650 O O . LEU A 1 85 ? -9.580 5.104 6.682 1.00 92.62 85 LEU A O 1
ATOM 654 N N . MET A 1 86 ? -10.306 5.569 8.751 1.00 93.88 86 MET A N 1
ATOM 655 C CA . MET A 1 86 ? -11.258 6.598 8.331 1.00 93.88 86 MET A CA 1
ATOM 656 C C . MET A 1 86 ? -10.558 7.803 7.692 1.00 93.88 86 MET A C 1
ATOM 658 O O . MET A 1 86 ? -11.021 8.327 6.676 1.00 93.88 86 MET A O 1
ATOM 662 N N . TYR A 1 87 ? -9.419 8.228 8.238 1.00 91.56 87 TYR A N 1
ATOM 663 C CA . TYR A 1 87 ? -8.604 9.298 7.667 1.00 91.56 87 TYR A CA 1
ATOM 664 C C . TYR A 1 87 ? -8.062 8.900 6.290 1.00 91.56 87 TYR A C 1
ATOM 666 O O . TYR A 1 87 ? -8.197 9.643 5.314 1.00 91.56 87 TYR A O 1
ATOM 674 N N . THR A 1 88 ? -7.553 7.673 6.176 1.00 90.25 88 THR A N 1
ATOM 675 C CA . THR A 1 88 ? -7.084 7.111 4.905 1.00 90.25 88 THR A CA 1
ATOM 676 C C . THR A 1 88 ? -8.221 7.022 3.884 1.00 90.25 88 THR A C 1
ATOM 678 O O . THR A 1 88 ? -8.039 7.408 2.729 1.00 90.25 88 THR A O 1
ATOM 681 N N . ALA A 1 89 ? -9.415 6.587 4.294 1.00 91.75 89 ALA A N 1
ATOM 682 C CA . ALA A 1 89 ? -10.595 6.500 3.439 1.00 91.75 89 ALA A CA 1
ATOM 683 C C . ALA A 1 89 ? -11.051 7.879 2.936 1.00 91.75 89 ALA A C 1
ATOM 685 O O . ALA A 1 89 ? -11.434 8.013 1.774 1.00 91.75 89 ALA A O 1
ATOM 686 N N . LYS A 1 90 ? -10.977 8.928 3.763 1.00 90.88 90 LYS A N 1
ATOM 687 C CA . LYS A 1 90 ? -11.282 10.309 3.346 1.00 90.88 90 LYS A CA 1
ATOM 688 C C . LYS A 1 90 ? -10.309 10.837 2.290 1.00 90.88 90 LYS A C 1
ATOM 690 O O . LYS A 1 90 ? -10.747 11.512 1.363 1.00 90.88 90 LYS A O 1
ATOM 695 N N . LEU A 1 91 ? -9.024 10.502 2.401 1.00 89.12 91 LEU A N 1
ATOM 696 C CA . LEU A 1 91 ? -7.993 10.963 1.466 1.00 89.12 91 LEU A CA 1
ATOM 697 C C . LEU A 1 91 ? -7.937 10.155 0.165 1.00 89.12 91 LEU A C 1
ATOM 699 O O . LEU A 1 91 ? -7.684 10.723 -0.894 1.00 89.12 91 LEU A O 1
ATOM 703 N N . ARG A 1 92 ? -8.140 8.835 0.240 1.00 86.25 92 ARG A N 1
ATOM 704 C CA . ARG A 1 92 ? -7.949 7.926 -0.901 1.00 86.25 92 ARG A CA 1
ATOM 705 C C . ARG A 1 92 ? -9.219 7.642 -1.693 1.00 86.25 92 ARG A C 1
ATOM 707 O O . ARG A 1 92 ? -9.119 7.392 -2.891 1.00 86.25 92 ARG A O 1
ATOM 714 N N . LEU A 1 93 ? -10.400 7.651 -1.067 1.00 89.25 93 LEU A N 1
ATOM 715 C CA . LEU A 1 93 ? -11.641 7.370 -1.796 1.00 89.25 93 LEU A CA 1
ATOM 716 C C . LEU A 1 93 ? -12.140 8.620 -2.539 1.00 89.25 93 LEU A C 1
ATOM 718 O O . LEU A 1 93 ? -12.106 9.718 -1.967 1.00 89.25 93 LEU A O 1
ATOM 722 N N . PRO A 1 94 ? -12.675 8.466 -3.769 1.00 88.88 94 PRO A N 1
ATOM 723 C CA . PRO A 1 94 ? -13.201 9.572 -4.565 1.00 88.88 94 PRO A CA 1
ATOM 724 C C . PRO A 1 94 ? -14.210 10.430 -3.801 1.00 88.88 94 PRO A C 1
ATOM 726 O O . PRO A 1 94 ? -14.960 9.931 -2.962 1.00 88.88 94 PRO A O 1
ATOM 729 N N . ARG A 1 95 ? -14.293 11.724 -4.126 1.00 87.94 95 ARG A N 1
ATOM 730 C CA . ARG A 1 95 ? -15.231 12.664 -3.478 1.00 87.94 95 ARG A CA 1
ATOM 731 C C . ARG A 1 95 ? -16.708 12.284 -3.642 1.00 87.94 95 ARG A C 1
ATOM 733 O O . ARG A 1 95 ? -17.515 12.701 -2.826 1.00 87.94 95 ARG A O 1
ATOM 740 N N . ALA A 1 96 ? -17.041 11.465 -4.641 1.00 92.81 96 ALA A N 1
ATOM 741 C CA . ALA A 1 96 ? -18.389 10.937 -4.853 1.00 92.81 96 ALA A CA 1
ATOM 742 C C . ALA A 1 96 ? -18.891 10.030 -3.709 1.00 92.81 96 ALA A C 1
ATOM 744 O O . ALA A 1 96 ? -20.093 9.821 -3.587 1.00 92.81 96 ALA A O 1
ATOM 745 N N . PHE A 1 97 ? -17.996 9.494 -2.870 1.00 93.06 97 PHE A N 1
ATOM 746 C CA . PHE A 1 97 ? -18.380 8.667 -1.728 1.00 93.06 97 PHE A CA 1
ATOM 747 C C . PHE A 1 97 ? -18.911 9.527 -0.582 1.00 93.06 97 PHE A C 1
ATOM 749 O O . PHE A 1 97 ? -18.190 10.385 -0.056 1.00 93.06 97 PHE A O 1
ATOM 756 N N . THR A 1 98 ? -20.137 9.224 -0.155 1.00 94.56 98 THR A N 1
ATOM 757 C CA . THR A 1 98 ? -20.748 9.780 1.058 1.00 94.56 98 THR A CA 1
ATOM 758 C C . THR A 1 98 ? -20.014 9.306 2.311 1.00 94.56 98 THR A C 1
ATOM 760 O O . THR A 1 98 ? -19.382 8.248 2.321 1.00 94.56 98 THR A O 1
ATOM 763 N N . ASP A 1 99 ? -20.145 10.048 3.411 1.00 92.25 99 ASP A N 1
ATOM 764 C CA . ASP A 1 99 ? -19.559 9.642 4.694 1.00 92.25 99 ASP A CA 1
ATOM 765 C C . ASP A 1 99 ? -20.076 8.283 5.177 1.00 92.25 99 ASP A C 1
ATOM 767 O O . ASP A 1 99 ? -19.324 7.525 5.789 1.00 92.25 99 ASP A O 1
ATOM 771 N N . LYS A 1 100 ? -21.331 7.939 4.860 1.00 94.94 100 LYS A N 1
ATOM 772 C CA . LYS A 1 100 ? -21.898 6.621 5.163 1.00 94.94 100 LYS A CA 1
ATOM 773 C C . LYS A 1 100 ? -21.163 5.513 4.403 1.00 94.94 100 LYS A C 1
ATOM 775 O O . LYS A 1 100 ? -20.682 4.579 5.032 1.00 94.94 100 LYS A O 1
ATOM 780 N N . GLN A 1 101 ? -20.988 5.667 3.089 1.00 95.00 101 GLN A N 1
ATOM 781 C CA . GLN A 1 101 ? -20.259 4.696 2.260 1.00 95.00 101 GLN A CA 1
ATOM 782 C C . GLN A 1 101 ? -18.788 4.568 2.674 1.00 95.00 101 GLN A C 1
ATOM 784 O O . GLN A 1 101 ? -18.213 3.486 2.602 1.00 95.00 101 GLN A O 1
ATOM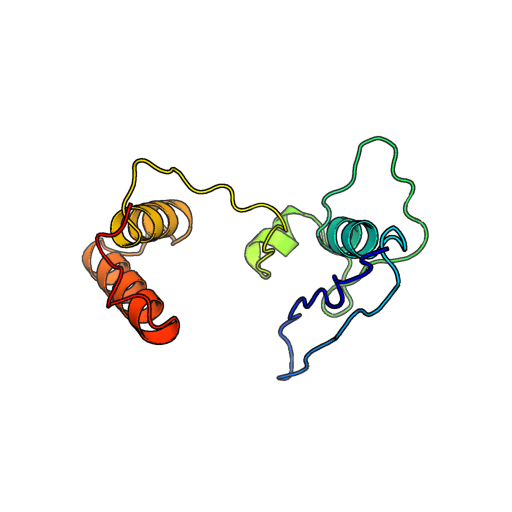 789 N N . ARG A 1 102 ? -18.157 5.662 3.128 1.00 94.00 102 ARG A N 1
ATOM 790 C CA . ARG A 1 102 ? -16.789 5.607 3.669 1.00 94.00 102 ARG A CA 1
ATOM 791 C C . ARG A 1 102 ? -16.728 4.778 4.948 1.00 94.00 102 ARG A C 1
ATOM 793 O O . ARG A 1 102 ? -15.825 3.960 5.072 1.00 94.00 102 ARG A O 1
ATOM 800 N N . LYS A 1 103 ? -17.678 4.970 5.870 1.00 95.06 103 LYS A N 1
ATOM 801 C CA . LYS A 1 103 ? -17.762 4.182 7.108 1.00 95.06 103 LYS A CA 1
ATOM 802 C C . LYS A 1 103 ? -18.011 2.704 6.827 1.00 95.06 103 LYS A C 1
ATOM 804 O O . LYS A 1 103 ? -17.314 1.879 7.398 1.00 95.06 103 LYS A O 1
ATOM 809 N N . GLU A 1 104 ? -18.939 2.386 5.925 1.00 96.31 104 GLU A N 1
ATOM 810 C CA . GLU A 1 104 ? -19.194 1.004 5.492 1.00 96.31 104 GLU A CA 1
ATOM 811 C C . GLU A 1 104 ? -17.911 0.367 4.948 1.00 96.31 104 GLU A C 1
ATOM 813 O O . GLU A 1 104 ? -17.490 -0.678 5.429 1.00 96.31 104 GLU A O 1
ATOM 818 N N . ARG A 1 105 ? -17.189 1.067 4.061 1.00 94.62 105 ARG A N 1
ATOM 819 C CA . ARG A 1 105 ? -15.931 0.547 3.513 1.00 94.62 105 ARG A CA 1
ATOM 820 C C . ARG A 1 105 ? -14.852 0.323 4.576 1.00 94.62 105 ARG A C 1
ATOM 822 O O . ARG A 1 105 ? -14.056 -0.603 4.445 1.00 94.62 105 ARG A O 1
ATOM 829 N N . VAL A 1 106 ? -14.782 1.188 5.587 1.00 95.19 106 VAL A N 1
ATOM 830 C CA . VAL A 1 106 ? -13.849 1.039 6.714 1.00 95.19 106 VAL A CA 1
ATOM 831 C C . VAL A 1 106 ? -14.223 -0.169 7.576 1.00 95.19 106 VAL A C 1
ATOM 833 O O . VAL A 1 106 ? -13.327 -0.897 8.000 1.00 95.19 106 VAL A O 1
ATOM 836 N N . GLU A 1 107 ? -15.514 -0.416 7.791 1.00 95.38 107 GLU A N 1
ATOM 837 C CA . GLU A 1 107 ? -16.002 -1.586 8.527 1.00 95.38 107 GLU A CA 1
ATOM 838 C C . GLU A 1 107 ? -15.696 -2.895 7.789 1.00 95.38 107 GLU A C 1
ATOM 840 O O . GLU A 1 107 ? -15.210 -3.844 8.410 1.00 95.38 107 GLU A O 1
ATOM 845 N N . ASP A 1 108 ? -15.874 -2.914 6.465 1.00 95.56 108 ASP A N 1
ATOM 846 C CA . ASP A 1 108 ? -15.491 -4.053 5.625 1.00 95.56 108 ASP A CA 1
ATOM 847 C C . ASP A 1 108 ? -13.998 -4.361 5.791 1.00 95.56 108 ASP A C 1
ATOM 849 O O . ASP A 1 108 ? -13.622 -5.486 6.095 1.00 95.56 108 ASP A O 1
ATOM 853 N N . VAL A 1 109 ? -13.130 -3.343 5.688 1.00 94.44 109 VAL A N 1
ATOM 854 C CA . VAL A 1 109 ? -11.673 -3.517 5.836 1.00 94.44 109 VAL A CA 1
ATOM 855 C C . VAL A 1 109 ? -11.294 -3.992 7.240 1.00 94.44 109 VAL A C 1
ATOM 857 O O . VAL A 1 109 ? -10.418 -4.845 7.379 1.00 94.44 109 VAL A O 1
ATOM 860 N N . MET A 1 110 ? -11.931 -3.462 8.289 1.00 94.06 110 MET A N 1
ATOM 861 C CA . MET A 1 110 ? -11.692 -3.932 9.657 1.00 94.06 110 MET A CA 1
ATOM 862 C C . MET A 1 110 ? -12.086 -5.399 9.831 1.00 94.06 110 MET A C 1
ATOM 864 O O . MET A 1 110 ? -11.413 -6.120 10.565 1.00 94.06 110 MET A O 1
ATOM 868 N N . THR A 1 111 ? -13.149 -5.838 9.165 1.00 95.38 111 THR A N 1
ATOM 869 C CA . THR A 1 111 ? -13.621 -7.224 9.217 1.00 95.38 111 THR A CA 1
ATOM 870 C C . THR A 1 111 ? -12.710 -8.144 8.406 1.00 95.38 111 THR A C 1
ATOM 872 O O . THR A 1 111 ? -12.215 -9.132 8.945 1.00 95.38 111 THR A O 1
ATOM 875 N N . ASP A 1 112 ? -12.403 -7.777 7.160 1.00 93.75 112 ASP A N 1
ATOM 876 C CA . ASP A 1 112 ? -11.548 -8.537 6.239 1.00 93.75 112 ASP A CA 1
ATOM 877 C C . ASP A 1 112 ? -10.145 -8.778 6.814 1.00 93.75 112 ASP A C 1
ATOM 879 O O . ASP A 1 112 ? -9.558 -9.845 6.632 1.00 93.75 112 ASP A O 1
ATOM 883 N N . LEU A 1 113 ? -9.601 -7.785 7.526 1.00 92.12 113 LEU A N 1
ATOM 884 C CA . LEU A 1 113 ? -8.280 -7.852 8.157 1.00 92.12 113 LEU A CA 1
ATOM 885 C C . LEU A 1 113 ? -8.327 -8.306 9.625 1.00 92.12 113 LEU A C 1
ATOM 887 O O . LEU A 1 113 ? -7.290 -8.322 10.287 1.00 92.12 113 LEU A O 1
ATOM 891 N N . ASN A 1 114 ? -9.508 -8.660 10.141 1.00 94.06 114 ASN A N 1
ATOM 892 C CA . ASN A 1 114 ? -9.737 -9.069 11.529 1.00 94.06 114 ASN A CA 1
ATOM 893 C C . ASN A 1 114 ? -9.183 -8.076 12.577 1.00 94.06 114 ASN A C 1
ATOM 895 O O . ASN A 1 114 ? -8.599 -8.452 13.594 1.00 94.06 114 ASN A O 1
ATOM 899 N N . LEU A 1 115 ? -9.367 -6.779 12.323 1.00 93.69 115 LEU A N 1
ATOM 900 C CA . LEU A 1 115 ? -8.923 -5.672 13.177 1.00 93.69 115 LEU A CA 1
ATOM 901 C C . LEU A 1 115 ? -9.997 -5.207 14.170 1.00 93.69 115 LEU A C 1
ATOM 903 O O . LEU A 1 115 ? -9.725 -4.357 15.017 1.00 93.69 115 LEU A O 1
ATOM 907 N N . VAL A 1 116 ? -11.211 -5.763 14.102 1.00 93.44 116 VAL A N 1
ATOM 908 C CA . VAL A 1 116 ? -12.332 -5.413 14.992 1.00 93.44 116 VAL A CA 1
ATOM 909 C C . VAL A 1 116 ? -11.957 -5.474 16.486 1.00 93.44 116 VAL A C 1
ATOM 911 O O . VAL A 1 116 ? -12.297 -4.525 17.198 1.00 93.44 116 VAL A O 1
ATOM 914 N N . PRO A 1 117 ? -11.207 -6.483 16.988 1.00 94.94 117 PRO A N 1
ATOM 915 C CA . PRO A 1 117 ? -10.838 -6.546 18.407 1.00 94.94 117 PRO A CA 1
ATOM 916 C C . PRO A 1 117 ? -9.948 -5.386 18.878 1.00 94.94 117 PRO A C 1
ATOM 918 O O . PRO A 1 117 ? -9.951 -5.049 20.058 1.00 94.94 117 PRO A O 1
ATOM 921 N N . VAL A 1 118 ? -9.198 -4.763 17.965 1.00 93.69 118 VAL A N 1
ATOM 922 C CA . VAL A 1 118 ? -8.234 -3.687 18.252 1.00 93.69 118 VAL A CA 1
ATOM 923 C C . VAL A 1 118 ? -8.691 -2.329 17.714 1.00 93.69 118 VAL A C 1
ATOM 925 O O . VAL A 1 118 ? -7.902 -1.394 17.637 1.00 93.69 118 VAL A O 1
ATOM 928 N N . ARG A 1 119 ? -9.980 -2.180 17.382 1.00 92.75 119 ARG A N 1
ATOM 929 C CA . ARG A 1 119 ? -10.571 -0.964 16.791 1.00 92.75 119 ARG A CA 1
ATOM 930 C C . ARG A 1 119 ? -10.141 0.340 17.475 1.00 92.75 119 ARG A C 1
ATOM 932 O O . ARG A 1 119 ? -9.890 1.335 16.798 1.00 92.75 119 ARG A O 1
ATOM 939 N N . LYS A 1 120 ? -10.101 0.330 18.811 1.00 91.38 120 LYS A N 1
ATOM 940 C CA . LYS A 1 120 ? -9.782 1.482 19.672 1.00 91.38 120 LYS A CA 1
ATOM 941 C C . LYS A 1 120 ? -8.376 1.426 20.280 1.00 91.38 120 LYS A C 1
ATOM 943 O O . LYS A 1 120 ? -8.085 2.209 21.176 1.00 91.38 120 LYS A O 1
ATOM 948 N N . ALA A 1 121 ? -7.529 0.502 19.826 1.00 86.88 121 ALA A N 1
ATOM 949 C CA . ALA A 1 121 ? -6.133 0.460 20.239 1.00 86.88 121 ALA A CA 1
ATOM 950 C C . ALA A 1 121 ? -5.377 1.660 19.654 1.00 86.88 121 ALA A C 1
ATOM 952 O O . ALA A 1 121 ? -5.662 2.068 18.524 1.00 86.88 121 ALA A O 1
ATOM 953 N N . ILE A 1 122 ? -4.448 2.190 20.448 1.00 73.81 122 ILE A N 1
ATOM 954 C CA . ILE A 1 122 ? -3.504 3.262 20.113 1.00 73.81 122 ILE A CA 1
ATOM 955 C C . ILE A 1 122 ? -2.104 2.653 20.133 1.00 73.81 122 ILE A C 1
ATOM 957 O O . ILE A 1 122 ? -1.836 1.890 21.092 1.00 73.81 122 ILE A O 1
#

Foldseek 3Di:
DDQDDWWDWDDDDDPPDTDTDTDGPPPCPVVVVCVLLQNDDPPDDDDDAHDDPRHGDHNVRCVVRGDDDDPDDPDDQVDFPLRRQLVVLVVPPDPPDDSVNSSVVSVVVCVVVVVVVRRGPD

Sequence (122 aa):
MGCNGYVFCIIISNQYKFFLQIGASGSGKSTLLNTLACRLDVNTIVEGEMRLNGAPYDNAELKRIAGYVMQDNLLNGYLTVEETLMYTAKLRLPRAFTDKQRKERVEDVMTDLNLVPVRKAI

pLDDT: mean 79.99, std 15.88, range [31.11, 96.31]